Protein AF-A0A5N3WYV4-F1 (afdb_monomer)

Radius of gyration: 20.71 Å; Cα contacts (8 Å, |Δi|>4): 43; chains: 1; bounding box: 48×19×53 Å

Secondary structure 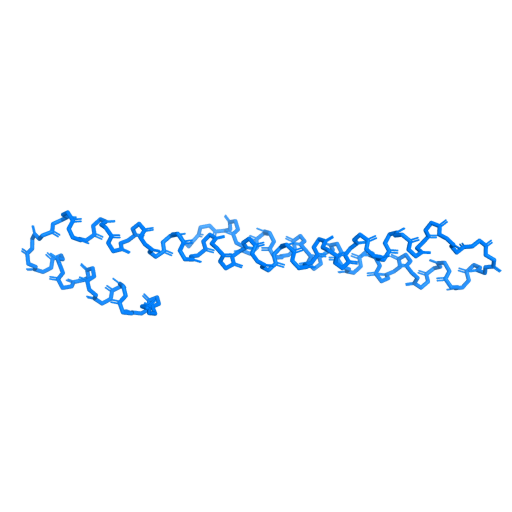(DSSP, 8-state):
--HHHHHHHHHHHHHTT-HHHHHHHHHHHHHHHHHHHHHHHHHHHHHHHHHHHHHHT--S-HHHHHHHHHHHHHHHHHHHHHHHHHHS--

Sequence (90 aa):
MEKTELIQKAKLAEQAERYDDMATCMKAERNLLSVAYKNVVGGRRSAWRVISSIEQKTDTSDKKLQLIKDYREKGKEAMQRVCTKWRKPY

Mean predicted aligned error: 7.84 Å

InterPro domains:
  IPR000308 14-3-3 protein [PR00305] (24-53)
  IPR000308 14-3-3 protein [PR00305] (71-90)
  IPR000308 14-3-3 protein [PTHR18860] (4-85)
  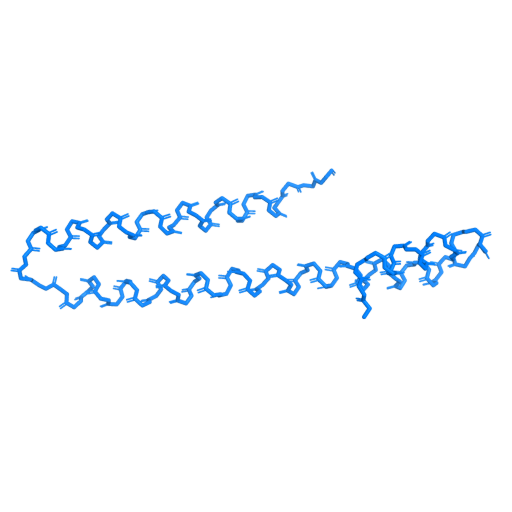IPR023409 14-3-3 protein, conserved site [PS00796] (30-40)
  IPR023410 14-3-3 domain [PF00244] (9-85)
  IPR036815 14-3-3 domain superfamily [G3DSA:1.20.190.20] (1-88)
  IPR036815 14-3-3 domain superfamily [SSF48445] (1-85)

Solvent-accessible surface area (backbone atoms only — not comparable to full-atom values): 5017 Å² total; per-residue (Å²): 133,53,70,66,54,33,52,52,51,23,54,52,21,54,77,65,71,34,57,69,59,21,52,51,29,52,53,51,45,54,50,52,52,51,50,54,51,51,50,58,54,47,53,52,54,50,56,49,52,53,53,53,53,51,54,75,68,57,88,84,49,72,71,61,48,48,53,49,51,52,55,46,53,53,51,50,52,53,50,49,51,48,56,51,63,73,62,54,77,130

pLDDT: mean 84.59, std 8.56, range [48.69, 94.81]

Organism: Muntiacus muntjak (NCBI:txid9888)

Foldseek 3Di:
DDLVVLVVQLVVCVVVVNVVSNVVSVVVSVVVLVVVLCVVLVVLVVVLVVLVVVLVVDDDDPVVNVVSVVVNVVSVVVSVVSVVVSPDDD

Structure (mmCIF, N/CA/C/O backbone):
data_AF-A0A5N3WYV4-F1
#
_entry.id   AF-A0A5N3WYV4-F1
#
loop_
_atom_site.group_PDB
_atom_site.id
_atom_site.type_symbol
_atom_site.label_atom_id
_atom_site.label_alt_id
_atom_site.label_comp_id
_atom_site.label_asym_id
_atom_site.label_entity_id
_atom_site.label_seq_id
_atom_site.pdbx_PDB_ins_code
_atom_site.Cartn_x
_atom_site.Cartn_y
_atom_site.Cartn_z
_atom_site.occupancy
_atom_site.B_iso_or_equiv
_atom_site.auth_seq_id
_atom_site.auth_comp_id
_atom_site.auth_asym_id
_atom_site.auth_atom_id
_atom_site.pdbx_PDB_model_num
ATOM 1 N N . MET A 1 1 ? -18.841 2.061 3.276 1.00 59.69 1 MET A N 1
ATOM 2 C CA . MET A 1 1 ? -18.646 2.884 4.479 1.00 59.69 1 MET A CA 1
ATOM 3 C C . MET A 1 1 ? -17.345 3.625 4.315 1.00 59.69 1 MET A C 1
ATOM 5 O O . MET A 1 1 ? -16.297 2.990 4.246 1.00 59.69 1 MET A O 1
ATOM 9 N N . GLU A 1 2 ? -17.440 4.934 4.155 1.00 78.69 2 GLU A N 1
ATOM 10 C CA . GLU A 1 2 ? -16.279 5.812 4.033 1.00 78.69 2 GLU A CA 1
ATOM 11 C C . GLU A 1 2 ? -15.550 5.941 5.377 1.00 78.69 2 GLU A C 1
ATOM 13 O O . GLU A 1 2 ? -16.143 5.769 6.446 1.00 78.69 2 GLU A O 1
ATOM 18 N N . LYS A 1 3 ? -14.246 6.252 5.345 1.00 78.31 3 LYS A N 1
ATOM 19 C CA . LYS A 1 3 ? -13.441 6.435 6.572 1.00 78.31 3 LYS A CA 1
ATOM 20 C C . LYS A 1 3 ? -14.085 7.455 7.521 1.00 78.31 3 LYS A C 1
ATOM 22 O O . LYS A 1 3 ? -14.082 7.267 8.736 1.00 78.31 3 LYS A O 1
ATOM 27 N N . THR A 1 4 ? -14.649 8.521 6.964 1.00 84.31 4 THR A N 1
ATOM 28 C CA . THR A 1 4 ? -15.351 9.576 7.704 1.00 84.31 4 THR A CA 1
ATOM 29 C C . THR A 1 4 ? -16.587 9.052 8.429 1.00 84.31 4 THR A C 1
ATOM 31 O O . THR A 1 4 ? -16.787 9.391 9.592 1.00 84.31 4 THR A O 1
ATOM 34 N N . GLU A 1 5 ? -17.360 8.167 7.800 1.00 87.62 5 GLU A N 1
ATOM 35 C CA . GLU A 1 5 ? -18.559 7.563 8.390 1.00 87.62 5 GLU A CA 1
ATOM 36 C C . GLU A 1 5 ? -18.212 6.628 9.555 1.00 87.62 5 GLU A C 1
ATOM 38 O O . GLU A 1 5 ? -18.892 6.639 10.579 1.00 87.62 5 GLU A O 1
ATOM 43 N N . LEU A 1 6 ? -17.137 5.837 9.433 1.00 86.50 6 LEU A N 1
ATOM 44 C CA . LEU A 1 6 ? -16.669 4.958 10.514 1.00 86.50 6 LEU A CA 1
ATOM 45 C C . LEU A 1 6 ? -16.188 5.759 11.728 1.00 86.50 6 LEU A C 1
ATOM 47 O O . LEU A 1 6 ? -16.483 5.390 12.864 1.00 86.50 6 LEU A O 1
ATOM 51 N N . ILE A 1 7 ? -15.498 6.878 11.495 1.00 87.50 7 ILE A N 1
ATOM 52 C CA . ILE A 1 7 ? -15.062 7.785 12.564 1.00 87.50 7 ILE A CA 1
ATOM 53 C C . ILE A 1 7 ? -16.266 8.469 13.219 1.00 87.50 7 ILE A C 1
ATOM 55 O O . ILE A 1 7 ? -16.320 8.561 14.443 1.00 87.50 7 ILE A O 1
ATOM 59 N N . GLN A 1 8 ? -17.243 8.932 12.435 1.00 90.69 8 GLN A N 1
ATOM 60 C CA . GLN A 1 8 ? -18.466 9.537 12.971 1.00 90.69 8 GLN A CA 1
ATOM 61 C C . GLN A 1 8 ? -19.262 8.542 13.821 1.00 90.69 8 GLN A C 1
ATOM 63 O O . GLN A 1 8 ? -19.655 8.876 14.936 1.00 90.69 8 GLN A O 1
ATOM 68 N N . LYS A 1 9 ? -19.434 7.302 13.348 1.00 88.81 9 LYS A N 1
ATOM 69 C CA . LYS A 1 9 ? -20.102 6.240 14.115 1.00 88.81 9 LYS A CA 1
ATOM 70 C C . LYS A 1 9 ? -19.362 5.891 15.401 1.00 88.81 9 LYS A C 1
ATOM 72 O O . LYS A 1 9 ? -20.005 5.726 16.428 1.00 88.81 9 LYS A O 1
ATOM 77 N N . ALA A 1 10 ? -18.033 5.830 15.371 1.00 89.50 10 ALA A N 1
ATOM 78 C CA . ALA A 1 10 ? -17.247 5.578 16.573 1.00 89.50 10 ALA A CA 1
ATOM 79 C C . ALA A 1 10 ? -17.393 6.696 17.619 1.00 89.50 10 ALA A C 1
ATOM 81 O O . ALA A 1 10 ? -17.524 6.389 18.797 1.00 89.50 10 ALA A O 1
ATOM 82 N N . LYS A 1 11 ? -17.447 7.968 17.197 1.00 90.88 11 LYS A N 1
ATOM 83 C CA . LYS A 1 11 ? -17.707 9.107 18.098 1.00 90.88 11 LYS A CA 1
ATOM 84 C C . LYS A 1 11 ? -19.110 9.066 18.710 1.00 90.88 11 LYS A C 1
ATOM 86 O O . LYS A 1 11 ? -19.279 9.389 19.878 1.00 90.88 11 LYS A O 1
ATOM 91 N N . LEU A 1 12 ? -20.116 8.660 17.935 1.00 93.50 12 LEU A N 1
ATOM 92 C CA . LEU A 1 12 ? -21.476 8.467 18.453 1.00 93.50 12 LEU A CA 1
ATOM 93 C C . LEU A 1 12 ? -21.542 7.293 19.439 1.00 93.50 12 LEU A C 1
ATOM 95 O O . LEU A 1 12 ? -22.208 7.391 20.463 1.00 93.50 12 LEU A O 1
ATOM 99 N N . ALA A 1 13 ? -20.831 6.200 19.154 1.00 90.69 13 ALA A N 1
ATOM 100 C CA . ALA A 1 13 ? -20.739 5.051 20.051 1.00 90.69 13 ALA A CA 1
ATOM 101 C C . ALA A 1 13 ? -20.018 5.400 21.365 1.00 90.69 13 ALA A C 1
ATOM 103 O O . ALA A 1 13 ? -20.450 4.952 22.421 1.00 90.69 13 ALA A O 1
ATOM 104 N N . GLU A 1 14 ? -18.979 6.239 21.311 1.00 90.81 14 GLU A N 1
ATOM 105 C CA . GLU A 1 14 ? -18.295 6.793 22.488 1.00 90.81 14 GLU A CA 1
ATOM 106 C C . GLU A 1 14 ? -19.246 7.629 23.358 1.00 90.81 14 GLU A C 1
ATOM 108 O O . GLU A 1 14 ? -19.332 7.397 24.560 1.00 90.81 14 GLU A O 1
ATOM 113 N N . GLN A 1 15 ? -20.018 8.541 22.752 1.00 94.75 15 GLN A N 1
ATOM 114 C CA . GLN A 1 15 ? -21.026 9.346 23.462 1.00 94.75 15 GLN A CA 1
ATOM 115 C C . GLN A 1 15 ? -22.137 8.500 24.096 1.00 94.75 15 GLN A C 1
ATOM 117 O O . GLN A 1 15 ? -22.745 8.921 25.075 1.00 94.75 15 GLN A O 1
ATOM 122 N N . ALA A 1 16 ? -22.410 7.326 23.530 1.00 94.75 16 ALA A N 1
ATOM 123 C CA . ALA A 1 16 ? -23.398 6.377 24.027 1.00 94.75 16 ALA A CA 1
ATOM 124 C C . ALA A 1 16 ? -22.801 5.308 24.965 1.00 94.75 16 ALA A C 1
ATOM 126 O O . ALA A 1 16 ? -23.495 4.343 25.275 1.00 94.75 16 ALA A O 1
ATOM 127 N N . GLU A 1 17 ? -21.525 5.429 25.356 1.00 93.38 17 GLU A N 1
ATOM 128 C CA . GLU A 1 17 ? -20.791 4.456 26.188 1.00 93.38 17 GLU A CA 1
ATOM 129 C C . GLU A 1 17 ? -20.787 3.018 25.622 1.00 93.38 17 GLU A C 1
ATOM 131 O O . GLU A 1 17 ? -20.549 2.032 26.320 1.00 93.38 17 GLU A O 1
ATOM 136 N N . ARG A 1 18 ? -21.007 2.873 24.310 1.00 94.81 18 ARG A N 1
ATOM 137 C CA . ARG A 1 18 ? -20.995 1.592 23.595 1.00 94.81 18 ARG A CA 1
ATOM 138 C C . ARG A 1 18 ? -19.605 1.293 23.045 1.00 94.81 18 ARG A C 1
ATOM 140 O O . ARG A 1 18 ? -19.357 1.358 21.839 1.00 94.81 18 ARG A O 1
ATOM 147 N N . TYR A 1 19 ? -18.686 0.935 23.935 1.00 88.62 19 TYR A N 1
ATOM 148 C CA . TYR A 1 19 ? -17.281 0.712 23.577 1.00 88.62 19 TYR A CA 1
ATOM 149 C C . TYR A 1 19 ? -17.054 -0.462 22.607 1.00 88.62 19 TYR A C 1
ATOM 151 O O . TYR A 1 19 ? -16.142 -0.395 21.781 1.00 88.62 19 TYR A O 1
ATOM 159 N N . ASP A 1 20 ? -17.906 -1.492 22.621 1.00 90.56 20 ASP A N 1
ATOM 160 C CA . ASP A 1 20 ? -17.827 -2.613 21.669 1.00 90.56 20 ASP A CA 1
ATOM 161 C C . ASP A 1 20 ? -18.081 -2.169 20.216 1.00 90.56 20 ASP A C 1
ATOM 163 O O . ASP A 1 20 ? -17.367 -2.557 19.278 1.00 90.56 20 ASP A O 1
ATOM 167 N N . ASP A 1 21 ? -19.066 -1.289 20.021 1.00 87.00 21 ASP A N 1
ATOM 168 C CA . ASP A 1 21 ? -19.401 -0.714 18.718 1.00 87.00 2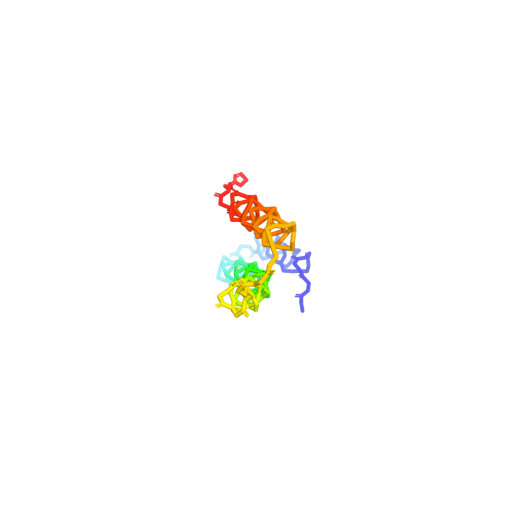1 ASP A CA 1
ATOM 169 C C . ASP A 1 21 ? -18.287 0.231 18.242 1.00 87.00 21 ASP A C 1
ATOM 171 O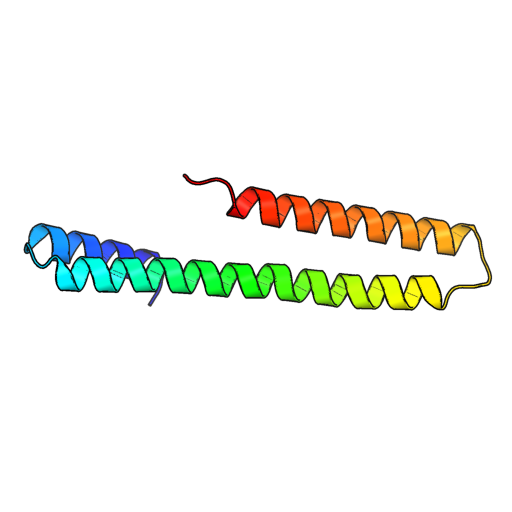 O . ASP A 1 21 ? -17.888 0.199 17.070 1.00 87.00 21 ASP A O 1
ATOM 175 N N . MET A 1 22 ? -17.737 1.035 19.160 1.00 89.81 22 MET A N 1
ATOM 176 C CA . MET A 1 22 ? -16.593 1.910 18.899 1.00 89.81 22 MET A CA 1
ATOM 177 C C . MET A 1 22 ? -15.369 1.100 18.445 1.00 89.81 22 MET A C 1
ATOM 179 O O . MET A 1 22 ? -14.763 1.415 17.414 1.00 89.81 22 MET A O 1
ATOM 183 N N . ALA A 1 23 ? -15.032 0.020 19.158 1.00 86.81 23 ALA A N 1
ATOM 184 C CA . ALA A 1 23 ? -13.912 -0.860 18.829 1.00 86.81 23 ALA A CA 1
ATOM 185 C C . ALA A 1 23 ? -14.089 -1.521 17.454 1.00 86.81 23 ALA A C 1
ATOM 187 O O . ALA A 1 23 ? -13.142 -1.604 16.664 1.00 86.81 23 ALA A O 1
ATOM 188 N N . THR A 1 24 ? -15.315 -1.935 17.130 1.00 88.81 24 THR A N 1
ATOM 189 C CA . THR A 1 24 ? -15.650 -2.523 15.828 1.00 88.81 24 THR A CA 1
ATOM 190 C C . THR A 1 24 ? -15.464 -1.516 14.690 1.00 88.81 24 THR A C 1
ATOM 192 O O . THR A 1 24 ? -14.833 -1.838 13.677 1.00 88.81 24 THR A O 1
ATOM 195 N N . CYS A 1 25 ? -15.933 -0.276 14.867 1.00 86.19 25 CYS A N 1
ATOM 196 C CA . CYS A 1 25 ? -15.776 0.791 13.874 1.00 86.19 25 CYS A CA 1
ATOM 197 C C . CYS A 1 25 ? -14.300 1.159 13.648 1.00 86.19 25 CYS A C 1
ATOM 199 O O . CYS A 1 25 ? -13.856 1.277 12.503 1.00 86.19 25 CYS A O 1
ATOM 201 N N . MET A 1 26 ? -13.516 1.266 14.722 1.00 85.81 26 MET A N 1
ATOM 202 C CA . MET A 1 26 ? -12.079 1.559 14.646 1.00 85.81 26 MET A CA 1
ATOM 203 C C . MET A 1 26 ? -11.282 0.418 14.000 1.00 85.81 26 MET A C 1
ATOM 205 O O . MET A 1 26 ? -10.392 0.649 13.177 1.00 85.81 26 MET A O 1
ATOM 209 N N . LYS A 1 27 ? -11.630 -0.841 14.293 1.00 85.56 27 LYS A N 1
ATOM 210 C CA . LYS A 1 27 ? -11.025 -2.008 13.635 1.00 85.56 27 LYS A CA 1
ATOM 211 C C . LYS A 1 27 ? -11.318 -2.022 12.133 1.00 85.56 27 LYS A C 1
ATOM 213 O O . LYS A 1 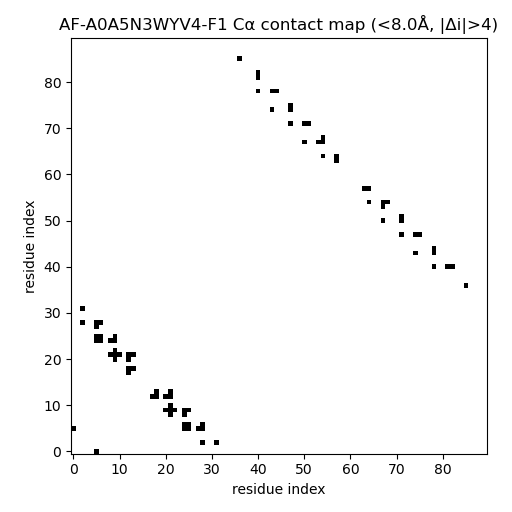27 ? -10.428 -2.334 11.338 1.00 85.56 27 LYS A O 1
ATOM 218 N N . ALA A 1 28 ? -12.539 -1.664 11.736 1.00 83.19 28 ALA A N 1
ATOM 219 C CA . ALA A 1 28 ? -12.912 -1.546 10.331 1.00 83.19 28 ALA A CA 1
ATOM 220 C C . ALA A 1 28 ? -12.117 -0.438 9.610 1.00 83.19 28 ALA A C 1
ATOM 222 O O . ALA A 1 28 ? -11.640 -0.667 8.497 1.00 83.19 28 ALA A O 1
ATOM 223 N N . GLU A 1 29 ? -11.896 0.714 10.253 1.00 85.75 29 GLU A N 1
ATOM 224 C CA . GLU A 1 29 ? -11.092 1.821 9.705 1.00 85.75 29 GLU A CA 1
ATOM 225 C C . GLU A 1 29 ? -9.632 1.401 9.471 1.00 85.75 29 GLU A C 1
ATOM 227 O O . GLU A 1 29 ? -9.102 1.567 8.366 1.00 85.75 29 GLU A O 1
ATOM 232 N N . ARG A 1 30 ? -9.017 0.719 10.446 1.00 85.00 30 ARG A N 1
ATOM 233 C CA . ARG A 1 30 ? -7.661 0.159 10.313 1.00 85.00 30 ARG A CA 1
ATOM 234 C C . ARG A 1 30 ? -7.558 -0.898 9.209 1.00 85.00 30 ARG A C 1
ATOM 236 O O . ARG A 1 30 ? -6.546 -0.966 8.498 1.00 85.00 30 ARG A O 1
ATOM 243 N N . ASN A 1 31 ? -8.582 -1.734 9.051 1.00 85.88 31 ASN A N 1
ATOM 244 C CA . ASN A 1 31 ? -8.631 -2.721 7.973 1.00 85.88 31 ASN A CA 1
ATOM 245 C C . ASN A 1 31 ? -8.693 -2.039 6.604 1.00 85.88 31 ASN A C 1
ATOM 247 O O . ASN A 1 31 ? -7.929 -2.410 5.711 1.00 85.88 31 ASN A O 1
ATOM 251 N N . LEU A 1 32 ? -9.533 -1.013 6.450 1.00 84.94 32 LEU A N 1
ATOM 252 C CA . LEU A 1 32 ? -9.647 -0.252 5.206 1.00 84.94 32 LEU A CA 1
ATOM 253 C C . LEU A 1 32 ? -8.318 0.427 4.845 1.00 84.94 32 LEU A C 1
ATOM 255 O O . LEU A 1 32 ? -7.857 0.332 3.705 1.00 84.94 32 LEU A O 1
ATOM 259 N N . LEU A 1 33 ? -7.646 1.014 5.840 1.00 84.12 33 LEU A N 1
ATOM 260 C CA . LEU A 1 33 ? -6.310 1.594 5.700 1.00 84.12 33 LEU A CA 1
ATOM 261 C C . LEU A 1 33 ? -5.289 0.553 5.211 1.00 84.12 33 LEU A C 1
ATOM 263 O O . LEU A 1 33 ? -4.513 0.807 4.288 1.00 84.12 33 LEU A O 1
ATOM 267 N N . SER A 1 34 ? -5.327 -0.648 5.792 1.00 85.12 34 SER A N 1
ATOM 268 C CA . SER A 1 34 ? -4.438 -1.754 5.425 1.00 85.12 34 SER A CA 1
ATOM 269 C C . SER A 1 34 ? -4.695 -2.263 4.004 1.00 85.12 34 SER A C 1
ATOM 271 O O . SER A 1 34 ? -3.746 -2.582 3.286 1.00 85.12 34 SER A O 1
ATOM 273 N N . VAL A 1 35 ? -5.959 -2.334 3.576 1.00 87.56 35 VAL A N 1
ATOM 274 C CA . VAL A 1 35 ? -6.345 -2.728 2.210 1.00 87.56 35 VAL A CA 1
ATOM 275 C C . VAL A 1 35 ? -5.871 -1.688 1.196 1.00 87.56 35 VAL A C 1
ATOM 277 O O . VAL A 1 35 ? -5.205 -2.046 0.223 1.00 87.56 35 VAL A O 1
ATOM 280 N N . ALA A 1 36 ? -6.130 -0.403 1.449 1.00 86.19 36 ALA A N 1
ATOM 281 C CA . ALA A 1 36 ? -5.672 0.686 0.590 1.00 86.19 36 ALA A CA 1
ATOM 282 C C . ALA A 1 36 ? -4.141 0.673 0.437 1.00 86.19 36 ALA A C 1
ATOM 284 O O . ALA A 1 36 ? -3.622 0.710 -0.681 1.00 86.19 36 ALA A O 1
ATOM 285 N N . TYR A 1 37 ? -3.413 0.521 1.548 1.00 86.19 37 TYR A N 1
ATOM 286 C CA . TYR A 1 37 ? -1.957 0.399 1.533 1.00 86.19 37 TYR A CA 1
ATOM 287 C C . TYR A 1 37 ? -1.473 -0.798 0.701 1.00 86.19 37 TYR A C 1
ATOM 289 O O . TYR A 1 37 ? -0.615 -0.643 -0.176 1.00 86.19 37 TYR A O 1
ATOM 297 N N . LYS A 1 38 ? -2.042 -1.991 0.933 1.00 87.06 38 LYS A N 1
ATOM 298 C CA . LYS A 1 38 ? -1.696 -3.214 0.189 1.00 87.06 38 LYS A CA 1
ATOM 299 C C . LYS A 1 38 ? -1.897 -3.037 -1.313 1.00 87.06 38 LYS A C 1
ATOM 301 O O . LYS A 1 38 ? -1.034 -3.472 -2.074 1.00 87.06 38 LYS A O 1
ATOM 306 N N . ASN A 1 39 ? -2.966 -2.364 -1.729 1.00 88.81 39 ASN A N 1
ATOM 307 C CA . ASN A 1 39 ? -3.263 -2.122 -3.139 1.00 88.81 39 ASN A CA 1
ATOM 308 C C . ASN A 1 39 ? -2.261 -1.152 -3.778 1.00 88.81 39 ASN A C 1
ATOM 310 O O . ASN A 1 39 ? -1.692 -1.461 -4.826 1.00 88.81 39 ASN A O 1
ATOM 314 N N . VAL A 1 40 ? -1.960 -0.027 -3.119 1.00 87.94 40 VAL A N 1
ATOM 315 C CA . VAL A 1 40 ? -0.983 0.956 -3.624 1.00 87.94 40 VAL A CA 1
ATOM 316 C C . VAL A 1 40 ? 0.406 0.330 -3.768 1.00 87.94 40 VAL A C 1
ATOM 318 O O . VAL A 1 40 ? 1.060 0.474 -4.805 1.00 87.94 40 VAL A O 1
ATOM 321 N N . VAL A 1 41 ? 0.871 -0.390 -2.745 1.00 87.81 41 VAL A N 1
ATOM 322 C CA . VAL A 1 41 ? 2.191 -1.040 -2.771 1.00 87.81 41 VAL A CA 1
ATOM 323 C C . VAL A 1 41 ? 2.193 -2.264 -3.693 1.00 87.81 41 VAL A C 1
ATOM 325 O O . VAL A 1 41 ? 3.209 -2.572 -4.314 1.00 87.81 41 VAL A O 1
ATOM 328 N N . GLY A 1 42 ? 1.070 -2.971 -3.822 1.00 88.50 42 GLY A N 1
ATOM 329 C CA . GLY A 1 42 ? 0.885 -4.082 -4.759 1.00 88.50 42 GLY A CA 1
ATOM 330 C C . GLY A 1 42 ? 1.041 -3.649 -6.217 1.00 88.50 42 GLY A C 1
ATOM 331 O O . GLY A 1 42 ? 1.851 -4.234 -6.938 1.00 88.50 42 GLY A O 1
ATOM 332 N N . GLY A 1 43 ? 0.357 -2.574 -6.621 1.00 88.31 43 GLY A N 1
ATOM 333 C CA . GLY A 1 43 ? 0.468 -2.009 -7.969 1.00 88.31 43 GLY A CA 1
ATOM 334 C C . GLY A 1 43 ? 1.893 -1.560 -8.302 1.00 88.31 43 GLY A C 1
ATOM 335 O O . GLY A 1 43 ? 2.443 -1.941 -9.336 1.00 88.31 43 GLY A O 1
ATOM 336 N N . ARG A 1 44 ? 2.550 -0.845 -7.377 1.00 86.44 44 ARG A N 1
ATOM 337 C CA . ARG A 1 44 ? 3.946 -0.394 -7.549 1.00 86.44 44 ARG A CA 1
ATOM 338 C C . ARG A 1 44 ? 4.937 -1.555 -7.663 1.00 86.44 44 ARG A C 1
ATOM 340 O O . ARG A 1 44 ? 5.813 -1.516 -8.522 1.00 86.44 44 ARG A O 1
ATOM 347 N N . ARG A 1 45 ? 4.774 -2.619 -6.867 1.00 89.56 45 ARG A N 1
ATOM 348 C CA . ARG A 1 45 ? 5.586 -3.848 -6.981 1.00 89.56 45 ARG A CA 1
ATOM 349 C C . ARG A 1 45 ? 5.354 -4.599 -8.291 1.00 89.56 45 ARG A C 1
ATOM 351 O O . ARG A 1 45 ? 6.266 -5.269 -8.769 1.00 89.56 45 ARG A O 1
ATOM 358 N N . SER A 1 46 ? 4.144 -4.550 -8.846 1.00 90.50 46 SER A N 1
ATOM 359 C CA . SER A 1 46 ? 3.862 -5.146 -10.155 1.00 90.50 46 SER A CA 1
ATOM 360 C C . SER A 1 46 ? 4.594 -4.387 -11.264 1.00 90.50 46 SER A C 1
ATOM 362 O O . SER A 1 46 ? 5.365 -4.986 -12.011 1.00 90.50 46 SER A O 1
ATOM 364 N N . ALA A 1 47 ? 4.466 -3.055 -11.285 1.00 88.50 47 ALA A N 1
ATOM 365 C CA . ALA A 1 47 ? 5.183 -2.197 -12.229 1.00 88.50 47 ALA A CA 1
ATOM 366 C C . ALA A 1 47 ? 6.708 -2.379 -12.128 1.00 88.50 47 ALA A C 1
ATOM 368 O O . ALA A 1 47 ? 7.388 -2.523 -13.141 1.00 88.50 47 ALA A O 1
ATOM 369 N N . TRP A 1 48 ? 7.234 -2.473 -10.902 1.00 88.25 48 TRP A N 1
ATOM 370 C CA . TRP A 1 48 ? 8.644 -2.771 -10.650 1.00 88.25 48 TRP A CA 1
ATOM 371 C C . TRP A 1 48 ? 9.124 -4.058 -11.318 1.00 88.25 48 TRP A C 1
ATOM 373 O O . TRP A 1 48 ? 10.175 -4.078 -11.955 1.00 88.25 48 TRP A O 1
ATOM 383 N N . ARG A 1 49 ? 8.357 -5.144 -11.166 1.00 90.50 49 ARG A N 1
ATOM 384 C CA . ARG A 1 49 ? 8.692 -6.449 -11.746 1.00 90.50 49 ARG A CA 1
ATOM 385 C C . ARG A 1 49 ? 8.737 -6.390 -13.268 1.00 90.50 49 ARG A C 1
ATOM 387 O O . ARG A 1 49 ? 9.651 -6.957 -13.856 1.00 90.50 49 ARG A O 1
ATOM 394 N N . VAL A 1 50 ? 7.800 -5.672 -13.887 1.00 90.19 50 VAL A N 1
ATOM 395 C CA . VAL A 1 50 ? 7.786 -5.465 -15.342 1.00 90.19 50 VAL A CA 1
ATOM 396 C C . VAL A 1 50 ? 9.046 -4.725 -15.790 1.00 90.19 50 VAL A C 1
ATOM 398 O O . VAL A 1 50 ? 9.748 -5.211 -16.671 1.00 90.19 50 VAL A O 1
ATOM 401 N N . ILE A 1 51 ? 9.387 -3.610 -15.137 1.00 87.38 51 ILE A N 1
ATOM 402 C CA . ILE A 1 51 ? 10.591 -2.824 -15.456 1.00 87.38 51 ILE A CA 1
ATOM 403 C C . ILE A 1 51 ? 11.858 -3.671 -15.286 1.00 87.38 51 ILE A C 1
ATOM 405 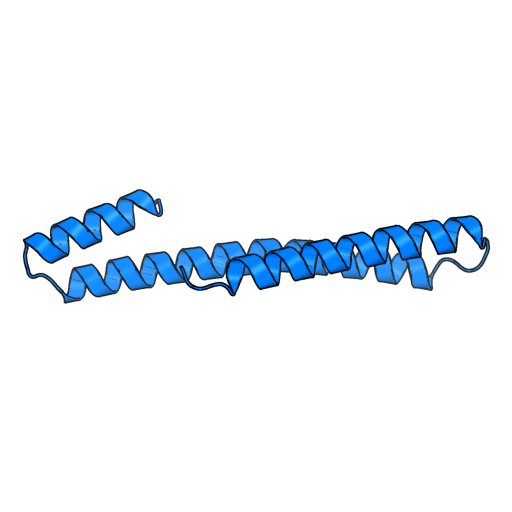O O . ILE A 1 51 ? 12.719 -3.670 -16.159 1.00 87.38 51 ILE A O 1
ATOM 409 N N . SER A 1 52 ? 11.949 -4.451 -14.206 1.00 86.81 52 SER A N 1
ATOM 410 C CA . SER A 1 52 ? 13.090 -5.337 -13.957 1.00 86.81 52 SER A CA 1
ATOM 411 C C . SER A 1 52 ? 13.205 -6.456 -14.999 1.00 86.81 52 SER A C 1
ATOM 413 O O . SER A 1 52 ? 14.313 -6.845 -15.350 1.00 86.81 52 SER A O 1
ATOM 415 N N . SER A 1 53 ? 12.081 -6.971 -15.508 1.00 88.69 53 SER A N 1
ATOM 416 C CA . SER A 1 53 ? 12.087 -7.961 -16.591 1.00 88.69 53 SER A CA 1
ATOM 417 C C . SER A 1 53 ? 12.517 -7.347 -17.926 1.00 88.69 53 SER A C 1
ATOM 419 O O . SER A 1 53 ? 13.206 -8.002 -18.701 1.00 88.69 53 SER A O 1
ATOM 421 N N . ILE A 1 54 ? 12.142 -6.091 -18.189 1.00 86.69 54 ILE A N 1
ATOM 422 C CA . ILE A 1 54 ? 12.592 -5.344 -19.372 1.00 86.69 54 ILE A CA 1
ATOM 423 C C . ILE A 1 54 ? 14.100 -5.081 -19.286 1.00 86.69 54 ILE A C 1
ATOM 425 O O . ILE A 1 54 ? 14.803 -5.306 -20.266 1.00 86.69 54 ILE A O 1
ATOM 429 N N . GLU A 1 55 ? 14.609 -4.682 -18.116 1.00 84.00 55 GLU A N 1
ATOM 430 C CA . GLU A 1 55 ? 16.046 -4.487 -17.873 1.00 84.00 55 GLU A CA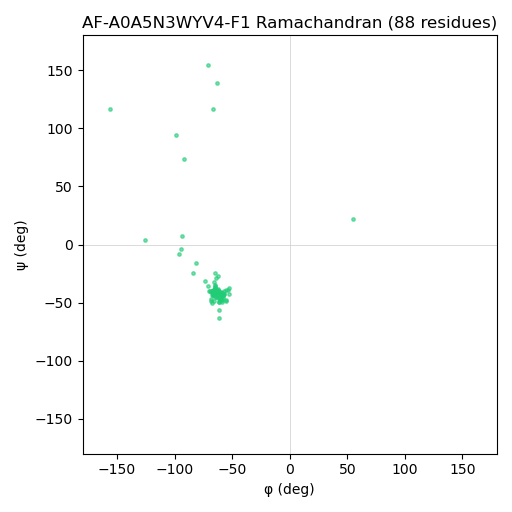 1
ATOM 431 C C . GLU A 1 55 ? 16.849 -5.750 -18.208 1.00 84.00 55 GLU A C 1
ATOM 433 O O . GLU A 1 55 ? 17.803 -5.678 -18.973 1.00 84.00 55 GLU A O 1
ATOM 438 N N . GLN A 1 56 ? 16.411 -6.914 -17.716 1.00 83.00 56 GLN A N 1
ATOM 439 C CA . GLN A 1 56 ? 17.075 -8.200 -17.964 1.00 83.00 56 GLN A CA 1
ATOM 440 C C . GLN A 1 56 ? 17.065 -8.646 -19.431 1.00 83.00 56 GLN A C 1
ATOM 442 O O . GLN A 1 56 ? 17.901 -9.450 -19.819 1.00 83.00 56 GLN A O 1
ATOM 447 N N . LYS A 1 57 ? 16.109 -8.170 -20.236 1.00 85.06 57 LYS A N 1
ATOM 448 C CA . LYS A 1 57 ? 15.980 -8.521 -21.661 1.00 85.06 57 LYS A CA 1
ATOM 449 C C . LYS A 1 57 ? 16.670 -7.521 -22.592 1.00 85.06 57 LYS A C 1
ATOM 451 O O . LYS A 1 57 ? 16.630 -7.696 -23.807 1.00 85.06 57 LYS A O 1
ATOM 456 N N . THR A 1 58 ? 17.229 -6.437 -22.054 1.00 80.44 58 THR A N 1
ATOM 457 C CA . THR A 1 58 ? 17.818 -5.358 -22.852 1.00 80.44 58 THR A CA 1
ATOM 458 C C . THR A 1 58 ? 19.337 -5.528 -22.918 1.00 80.44 58 THR A C 1
ATOM 460 O O . THR A 1 58 ? 20.041 -5.040 -22.044 1.00 80.44 58 THR A O 1
ATOM 463 N N . ASP A 1 59 ? 19.842 -6.175 -23.973 1.00 67.69 59 ASP A N 1
ATOM 464 C CA . ASP A 1 59 ? 21.273 -6.521 -24.110 1.00 67.69 59 ASP A CA 1
ATOM 465 C C . ASP A 1 59 ? 22.123 -5.530 -24.934 1.00 67.69 59 ASP A C 1
ATOM 467 O O . ASP A 1 59 ? 23.338 -5.670 -25.007 1.00 67.69 59 ASP A O 1
ATOM 471 N N . THR A 1 60 ? 21.527 -4.538 -25.609 1.00 63.50 60 THR A N 1
ATOM 472 C CA . THR A 1 60 ? 22.161 -4.025 -26.849 1.00 63.50 60 THR A CA 1
ATOM 473 C C . THR A 1 60 ? 22.420 -2.514 -26.928 1.00 63.50 60 THR A C 1
ATOM 475 O O . THR A 1 60 ? 22.873 -2.035 -27.963 1.00 63.50 60 THR A O 1
ATOM 478 N N . SER A 1 61 ? 22.149 -1.713 -25.888 1.00 70.88 61 SER A N 1
ATOM 479 C CA . SER A 1 61 ? 22.463 -0.269 -25.930 1.00 70.88 61 SER A CA 1
ATOM 480 C C . SER A 1 61 ? 22.639 0.356 -24.544 1.00 70.88 61 SER A C 1
ATOM 482 O O . SER A 1 61 ? 21.667 0.475 -23.795 1.00 70.88 61 SER A O 1
ATOM 484 N N . ASP A 1 62 ? 23.846 0.856 -24.248 1.00 77.00 62 ASP A N 1
ATOM 485 C CA . ASP A 1 62 ? 24.191 1.521 -22.977 1.00 77.00 62 ASP A CA 1
ATOM 486 C C . ASP A 1 62 ? 23.240 2.669 -22.610 1.00 77.00 62 ASP A C 1
ATOM 488 O O . ASP A 1 62 ? 22.859 2.826 -21.450 1.00 77.00 62 ASP A O 1
ATOM 492 N N . LYS A 1 63 ? 22.782 3.445 -23.603 1.00 82.62 63 LYS A N 1
ATOM 493 C CA . LYS A 1 63 ? 21.855 4.569 -23.383 1.00 82.62 63 LYS A CA 1
ATOM 494 C C . LYS A 1 63 ? 20.460 4.103 -22.958 1.00 82.62 63 LYS A C 1
ATOM 496 O O . LYS A 1 63 ? 19.848 4.711 -22.083 1.00 82.62 63 LYS A O 1
ATOM 501 N N . LYS A 1 64 ? 19.948 3.020 -23.559 1.00 80.94 64 LYS A N 1
ATOM 502 C CA . LYS A 1 64 ? 18.650 2.435 -23.173 1.00 80.94 64 LYS A CA 1
ATOM 503 C C . LYS A 1 64 ? 18.740 1.770 -21.804 1.00 80.94 64 LYS A C 1
ATOM 505 O O . LYS A 1 64 ? 17.827 1.923 -20.998 1.00 80.94 64 LYS A O 1
ATOM 510 N N . LEU A 1 65 ? 19.850 1.087 -21.529 1.00 83.75 65 LEU A N 1
ATOM 511 C CA . LEU A 1 65 ? 20.088 0.439 -20.245 1.00 83.75 65 LEU A CA 1
ATOM 512 C C . LEU A 1 65 ? 20.177 1.464 -19.104 1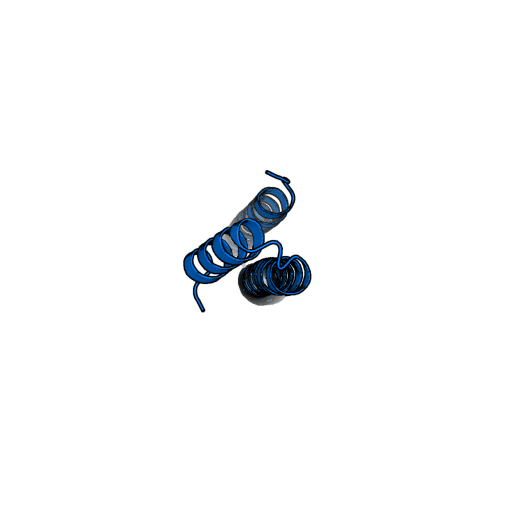.00 83.75 65 LEU A C 1
ATOM 514 O O . LEU A 1 65 ? 19.559 1.261 -18.062 1.00 83.75 65 LEU A O 1
ATOM 518 N N . GLN A 1 66 ? 20.871 2.590 -19.312 1.00 86.19 66 GLN A N 1
ATOM 519 C CA . GLN A 1 66 ? 20.882 3.700 -18.353 1.00 86.19 66 GLN A CA 1
ATOM 520 C C . GLN A 1 66 ? 19.482 4.262 -18.092 1.00 86.19 66 GLN A C 1
ATOM 522 O O . GLN A 1 66 ? 19.085 4.383 -16.937 1.00 86.19 66 GLN A O 1
ATOM 527 N N . LEU A 1 67 ? 18.696 4.528 -19.141 1.00 87.12 67 LEU A N 1
ATOM 528 C CA . LEU A 1 67 ? 17.338 5.052 -18.976 1.00 87.12 67 LEU A CA 1
ATOM 529 C C . LEU A 1 67 ? 16.443 4.099 -18.162 1.00 87.12 67 LEU A C 1
ATOM 531 O O . LEU A 1 67 ? 15.675 4.543 -17.307 1.00 87.12 67 LEU A O 1
ATOM 535 N N . ILE A 1 68 ? 16.549 2.789 -18.407 1.00 86.19 68 ILE A N 1
ATOM 536 C CA . ILE A 1 68 ? 15.801 1.766 -17.663 1.00 86.19 68 ILE A CA 1
ATOM 537 C C . ILE A 1 68 ? 16.254 1.723 -16.198 1.00 86.19 68 ILE A C 1
ATOM 539 O O . ILE A 1 68 ? 15.401 1.668 -15.310 1.00 86.19 68 ILE A O 1
ATOM 543 N N . LYS A 1 69 ? 17.564 1.801 -15.931 1.00 86.56 69 LYS A N 1
ATOM 544 C CA . LYS A 1 69 ? 18.122 1.857 -14.569 1.00 86.56 69 LYS A CA 1
ATOM 545 C C . LYS A 1 69 ? 17.653 3.090 -13.800 1.00 86.56 69 LYS A C 1
ATOM 547 O O . LYS A 1 69 ? 17.234 2.956 -12.653 1.00 86.56 69 LYS A O 1
ATOM 552 N N . ASP A 1 70 ? 17.636 4.257 -14.434 1.00 88.94 70 ASP A N 1
ATOM 553 C CA . ASP A 1 70 ? 17.150 5.496 -13.820 1.00 88.94 70 ASP A CA 1
ATOM 554 C C . ASP A 1 70 ? 15.652 5.430 -13.518 1.00 88.94 70 ASP A C 1
ATOM 556 O O . ASP A 1 70 ? 15.191 5.836 -12.447 1.00 88.94 70 ASP A O 1
ATOM 560 N N . TYR A 1 71 ? 14.867 4.897 -14.458 1.00 88.50 71 TYR A N 1
ATOM 561 C CA . TYR A 1 71 ? 13.430 4.720 -14.270 1.00 88.50 71 TYR A CA 1
ATOM 562 C C . TYR A 1 71 ? 13.128 3.710 -13.157 1.00 88.50 71 TYR A C 1
ATOM 564 O O . TYR A 1 71 ? 12.206 3.904 -12.357 1.00 88.50 71 TYR A O 1
ATOM 572 N N . ARG A 1 72 ? 13.957 2.666 -13.063 1.00 87.00 72 ARG A N 1
ATOM 573 C CA . ARG A 1 72 ? 13.976 1.720 -11.956 1.00 87.00 72 ARG A CA 1
ATOM 574 C C . ARG A 1 72 ? 14.305 2.463 -10.658 1.00 87.00 72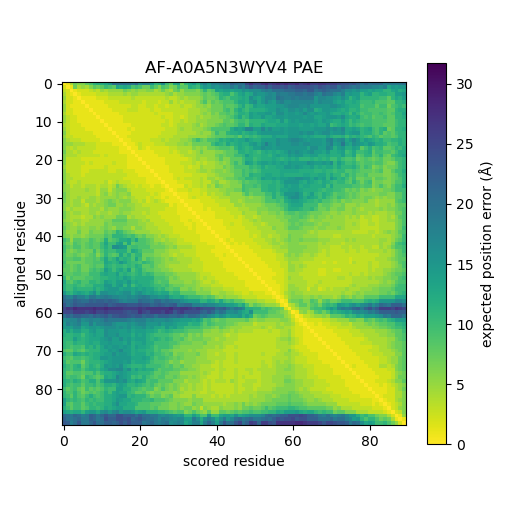 ARG A C 1
ATOM 576 O O . ARG A 1 72 ? 13.427 2.579 -9.822 1.00 87.00 72 ARG A O 1
ATOM 583 N N . GLU A 1 73 ? 15.458 3.080 -10.446 1.00 88.75 73 GLU A N 1
ATOM 584 C CA . GLU A 1 73 ? 15.731 3.739 -9.149 1.00 88.75 73 GLU A CA 1
ATOM 585 C C . GLU A 1 73 ? 14.663 4.783 -8.741 1.00 88.75 73 GLU A C 1
ATOM 587 O O . GLU A 1 73 ? 14.179 4.749 -7.604 1.00 88.75 73 GLU A O 1
ATOM 592 N N . LYS A 1 74 ? 14.126 5.578 -9.679 1.00 88.69 74 LYS A N 1
ATOM 593 C CA . LYS A 1 74 ? 12.980 6.475 -9.407 1.00 88.69 74 LYS A CA 1
ATOM 594 C C . LYS A 1 74 ? 11.746 5.741 -8.870 1.00 88.69 74 LYS A C 1
ATOM 596 O O . LYS A 1 74 ? 11.083 6.219 -7.942 1.00 88.69 74 LYS A O 1
ATOM 601 N N . GLY A 1 75 ? 11.416 4.579 -9.433 1.00 85.75 75 GLY A N 1
ATOM 602 C CA . GLY A 1 75 ? 10.311 3.742 -8.965 1.00 85.75 75 GLY A CA 1
ATOM 603 C C . GLY A 1 75 ? 10.535 3.189 -7.551 1.00 85.75 75 GLY A C 1
ATOM 604 O O . GLY A 1 75 ? 9.588 3.123 -6.760 1.00 85.75 75 GLY A O 1
ATOM 605 N N . LYS A 1 76 ? 11.782 2.851 -7.204 1.00 87.06 76 LYS A N 1
ATOM 606 C CA . LYS A 1 76 ? 12.172 2.313 -5.891 1.00 87.06 76 LYS A CA 1
ATOM 607 C C . LYS A 1 76 ? 12.038 3.367 -4.823 1.00 87.06 76 LYS A C 1
ATOM 609 O O . LYS A 1 76 ? 11.384 3.126 -3.812 1.00 87.06 76 LYS A O 1
ATOM 614 N N . GLU A 1 77 ? 12.582 4.550 -5.080 1.00 88.81 77 GLU A N 1
ATOM 615 C CA . GLU A 1 77 ? 12.439 5.675 -4.173 1.00 88.81 77 GLU A CA 1
ATOM 616 C C . GLU A 1 77 ? 10.968 6.028 -3.966 1.00 88.81 77 GLU A C 1
ATOM 618 O O . GLU A 1 77 ? 10.536 6.267 -2.842 1.00 88.81 77 GLU A O 1
ATOM 623 N N . ALA A 1 78 ? 10.160 6.025 -5.032 1.00 86.19 78 ALA A N 1
ATOM 624 C CA . ALA A 1 78 ? 8.732 6.287 -4.916 1.00 86.19 78 ALA A CA 1
ATOM 625 C C . ALA A 1 78 ? 8.025 5.226 -4.056 1.00 86.19 78 ALA A C 1
ATOM 627 O O . ALA A 1 78 ? 7.155 5.567 -3.254 1.00 86.19 78 ALA A O 1
ATOM 628 N N . MET A 1 79 ? 8.408 3.953 -4.182 1.00 85.56 79 MET A N 1
ATOM 629 C CA . MET A 1 79 ? 7.894 2.872 -3.341 1.00 85.56 79 MET A CA 1
ATOM 630 C C . MET A 1 79 ? 8.338 3.029 -1.881 1.00 85.56 79 MET A C 1
ATOM 632 O O . MET A 1 79 ? 7.510 2.908 -0.981 1.00 85.56 79 MET A O 1
ATOM 636 N N . GLN A 1 80 ? 9.601 3.376 -1.638 1.00 87.06 80 GLN A N 1
ATOM 637 C CA . GLN A 1 80 ? 10.144 3.597 -0.299 1.00 87.06 80 GLN A CA 1
ATOM 638 C C . GLN A 1 80 ? 9.510 4.817 0.377 1.00 87.06 80 GLN A C 1
ATOM 640 O O . GLN A 1 80 ? 9.127 4.731 1.539 1.00 87.06 80 GLN A O 1
ATOM 645 N N . ARG A 1 81 ? 9.286 5.913 -0.360 1.00 87.06 81 ARG A N 1
ATOM 646 C CA . ARG A 1 81 ? 8.536 7.088 0.114 1.00 87.06 81 ARG A CA 1
ATOM 647 C C . ARG A 1 81 ? 7.120 6.721 0.541 1.00 87.06 81 ARG A C 1
ATOM 649 O O . ARG A 1 81 ? 6.676 7.169 1.594 1.00 87.06 81 ARG A O 1
ATOM 656 N N . VAL A 1 82 ? 6.424 5.891 -0.239 1.00 85.19 82 VAL A N 1
ATOM 657 C CA . VAL A 1 82 ? 5.103 5.376 0.142 1.00 85.19 82 VAL A CA 1
ATOM 658 C C . VAL A 1 82 ? 5.227 4.556 1.426 1.00 85.19 82 VAL A C 1
ATOM 660 O O . VAL A 1 82 ? 4.610 4.925 2.417 1.00 85.19 82 VAL A O 1
ATOM 663 N N . CYS A 1 83 ? 6.070 3.525 1.476 1.00 85.75 83 CYS A N 1
ATOM 664 C CA . CYS A 1 83 ? 6.249 2.708 2.683 1.00 85.75 83 CYS A CA 1
ATOM 665 C C . CYS A 1 83 ? 6.568 3.551 3.932 1.00 85.75 83 CYS A C 1
ATOM 667 O O . CYS A 1 83 ? 5.973 3.332 4.983 1.00 85.75 83 CYS A O 1
ATOM 669 N N . THR A 1 84 ? 7.439 4.556 3.816 1.00 84.56 84 THR A N 1
ATOM 670 C CA . THR A 1 84 ? 7.770 5.479 4.912 1.00 84.56 84 THR A CA 1
ATOM 671 C C . THR A 1 84 ? 6.586 6.362 5.303 1.00 84.56 84 THR A C 1
ATOM 673 O O . THR A 1 84 ? 6.332 6.533 6.494 1.00 84.56 84 THR A O 1
ATOM 676 N N . LYS A 1 85 ? 5.823 6.882 4.331 1.00 83.06 85 LYS A N 1
ATOM 677 C CA . LYS A 1 85 ? 4.615 7.684 4.582 1.00 83.06 85 LYS A CA 1
ATOM 678 C C . LYS A 1 85 ? 3.574 6.906 5.388 1.00 83.06 85 LYS A C 1
ATOM 680 O O . LYS A 1 85 ? 2.982 7.471 6.295 1.00 83.06 85 LYS A O 1
ATOM 685 N N . TRP A 1 86 ? 3.372 5.627 5.077 1.00 75.75 86 TRP A N 1
ATOM 686 C CA . TRP A 1 86 ? 2.406 4.776 5.783 1.00 75.75 86 TRP A CA 1
ATOM 687 C C . TRP A 1 86 ? 2.944 4.196 7.101 1.00 75.75 86 TRP A C 1
ATOM 689 O O . TRP A 1 86 ? 2.158 3.709 7.907 1.00 75.75 86 TRP A O 1
ATOM 699 N N . ARG A 1 87 ? 4.266 4.232 7.328 1.00 71.38 87 ARG A N 1
ATOM 700 C CA . ARG A 1 87 ? 4.906 3.768 8.570 1.00 71.38 87 ARG A CA 1
ATOM 701 C C . ARG A 1 87 ? 4.914 4.824 9.670 1.00 71.38 87 ARG A C 1
ATOM 703 O O . ARG A 1 87 ? 5.019 4.445 10.831 1.00 71.38 87 ARG A O 1
ATOM 710 N N . LYS A 1 88 ? 4.845 6.119 9.336 1.00 48.69 88 LYS A N 1
ATOM 711 C CA . LYS A 1 88 ? 4.752 7.152 10.369 1.00 48.69 88 LYS A CA 1
ATOM 712 C C . LYS A 1 88 ? 3.405 7.007 11.089 1.00 48.69 88 LYS A C 1
ATOM 714 O O . LYS A 1 88 ? 2.377 7.151 10.424 1.00 48.69 88 LYS A O 1
ATOM 719 N N . PRO A 1 89 ? 3.397 6.698 12.398 1.00 52.75 89 PRO A N 1
ATOM 720 C CA . PRO A 1 89 ? 2.197 6.897 13.185 1.00 52.75 89 PRO A CA 1
ATOM 721 C C . PRO A 1 89 ? 1.917 8.404 13.170 1.00 52.75 89 PRO A C 1
ATOM 723 O O . PRO A 1 89 ? 2.858 9.205 13.185 1.00 52.75 89 PRO A O 1
ATOM 726 N N . TYR A 1 90 ? 0.646 8.772 13.032 1.00 51.28 90 TYR A N 1
ATOM 727 C CA . TYR A 1 90 ? 0.214 10.099 13.458 1.00 51.28 90 TYR A CA 1
ATOM 728 C C . TYR A 1 90 ? 0.577 10.295 14.931 1.00 51.28 90 TYR A C 1
ATOM 730 O O . TYR A 1 90 ? 0.503 9.288 15.674 1.00 51.28 90 TYR A O 1
#